Protein AF-A0AAN0Z636-F1 (afdb_monomer_lite)

Secondary structure (DSSP, 8-state):
-HHHHHHHHHHHHHHHHHHHHHHHHHHHHHHTSTTSS-HHHH-HHHHHHHHHHHHHHHHHHHHHHHHHHHHTT--

Structure (mmCIF, N/CA/C/O backbone):
data_AF-A0AAN0Z636-F1
#
_entry.id   AF-A0AAN0Z636-F1
#
loop_
_atom_site.group_PDB
_at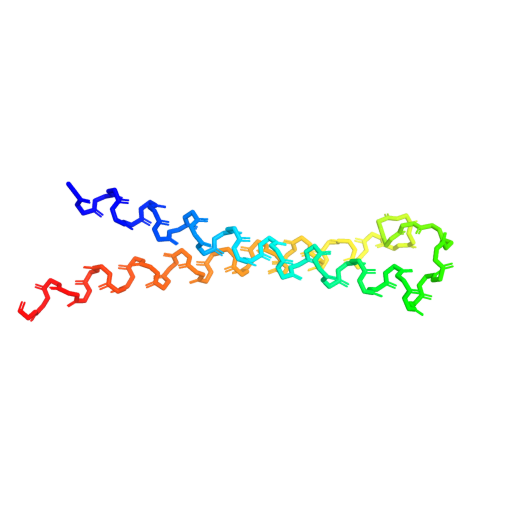om_site.id
_atom_site.type_symbol
_atom_site.label_atom_id
_atom_site.label_alt_id
_atom_site.label_comp_id
_atom_site.label_asym_id
_atom_site.label_entity_id
_atom_site.label_seq_id
_atom_site.pdbx_PDB_ins_code
_atom_site.Cartn_x
_atom_site.Cartn_y
_atom_site.Cartn_z
_atom_site.occupancy
_atom_site.B_iso_or_equiv
_atom_site.auth_seq_id
_atom_site.auth_comp_id
_atom_site.auth_asym_id
_atom_site.auth_atom_id
_atom_site.pdbx_PDB_model_num
ATOM 1 N N . MET A 1 1 ? -19.004 -6.059 17.016 1.00 62.09 1 MET A N 1
ATOM 2 C CA . MET A 1 1 ? -19.301 -5.529 15.661 1.00 62.09 1 MET A CA 1
ATOM 3 C C . MET A 1 1 ? -18.440 -4.326 15.260 1.00 62.09 1 MET A C 1
ATOM 5 O O . MET A 1 1 ? -18.009 -4.291 14.123 1.00 62.09 1 MET A O 1
ATOM 9 N N . LYS A 1 2 ? -18.111 -3.378 16.156 1.00 66.31 2 LYS A N 1
ATOM 10 C CA . LYS A 1 2 ? -17.289 -2.191 15.813 1.00 66.31 2 LYS A CA 1
ATOM 11 C C . LYS A 1 2 ? -15.883 -2.521 15.294 1.00 66.31 2 LYS A C 1
ATOM 13 O O . LYS A 1 2 ? -15.458 -1.943 14.304 1.00 66.31 2 LYS A O 1
ATOM 18 N N . LEU A 1 3 ? -15.202 -3.484 15.925 1.00 77.44 3 LEU A N 1
ATOM 19 C CA . LEU A 1 3 ? -13.899 -3.972 15.458 1.00 77.44 3 LEU A CA 1
ATOM 20 C C . LEU A 1 3 ? -14.000 -4.529 14.031 1.00 77.44 3 LEU A C 1
ATOM 22 O O . LEU A 1 3 ? -13.184 -4.196 13.187 1.00 77.44 3 LEU A O 1
ATOM 26 N N . VAL A 1 4 ? -15.058 -5.295 13.746 1.00 81.69 4 VAL A N 1
ATOM 27 C CA . VAL A 1 4 ? -15.330 -5.836 12.407 1.00 81.69 4 VAL A CA 1
ATOM 28 C C . VAL A 1 4 ? -15.514 -4.706 11.395 1.00 81.69 4 VAL A C 1
ATOM 30 O O . VAL A 1 4 ? -14.930 -4.767 10.325 1.00 81.69 4 VAL A O 1
ATOM 33 N N . THR A 1 5 ? -16.239 -3.636 11.731 1.00 79.19 5 THR A N 1
ATOM 34 C CA . THR A 1 5 ? -16.405 -2.476 10.835 1.00 79.19 5 THR A CA 1
ATOM 35 C C . THR A 1 5 ? -15.087 -1.751 10.556 1.00 79.19 5 THR A C 1
ATOM 37 O O . THR A 1 5 ? -14.843 -1.365 9.416 1.00 79.19 5 THR A O 1
ATOM 40 N N . VAL A 1 6 ? -14.222 -1.590 11.565 1.00 79.00 6 VAL A N 1
ATOM 41 C CA . VAL A 1 6 ? -12.882 -1.000 11.379 1.00 79.00 6 VAL A CA 1
ATOM 42 C C . VAL A 1 6 ? -12.023 -1.892 10.487 1.00 79.00 6 VAL A C 1
ATOM 44 O O . VAL A 1 6 ? -11.417 -1.398 9.542 1.00 79.00 6 VAL A O 1
ATOM 47 N N . VAL A 1 7 ? -12.013 -3.202 10.747 1.00 83.19 7 VAL A N 1
ATOM 48 C CA . VAL A 1 7 ? -11.248 -4.178 9.961 1.00 83.19 7 VAL A CA 1
ATOM 49 C C . VAL A 1 7 ? -11.736 -4.209 8.514 1.00 83.19 7 VAL A C 1
ATOM 51 O O . VAL A 1 7 ? -10.925 -4.107 7.604 1.00 83.19 7 VAL A O 1
ATOM 54 N N . VAL A 1 8 ? -13.049 -4.265 8.278 1.00 85.31 8 VAL A N 1
ATOM 55 C CA . VAL A 1 8 ? -13.621 -4.234 6.922 1.00 85.31 8 VAL A CA 1
ATOM 56 C C . VAL A 1 8 ? -13.289 -2.919 6.216 1.00 85.31 8 VAL A C 1
ATOM 58 O O . VAL A 1 8 ? -12.884 -2.946 5.058 1.00 85.31 8 VAL A O 1
ATOM 61 N N . GLY A 1 9 ? -13.390 -1.776 6.901 1.00 83.19 9 GLY A N 1
ATOM 62 C CA . GLY A 1 9 ? -13.014 -0.480 6.331 1.00 83.19 9 GLY A CA 1
ATOM 63 C C . GLY A 1 9 ? -11.534 -0.410 5.945 1.00 83.19 9 GLY A C 1
ATOM 64 O O . GLY A 1 9 ? -11.208 0.049 4.852 1.00 83.19 9 GLY A O 1
ATOM 65 N N . ALA A 1 10 ? -10.647 -0.928 6.796 1.00 81.75 10 ALA A N 1
ATOM 66 C CA . ALA A 1 10 ? -9.219 -1.019 6.506 1.00 81.75 10 ALA A CA 1
ATOM 67 C C . ALA A 1 10 ? -8.925 -1.976 5.337 1.00 81.75 10 ALA A C 1
ATOM 69 O O . ALA A 1 10 ? -8.107 -1.649 4.483 1.00 81.75 10 ALA A O 1
ATOM 70 N N . LEU A 1 11 ? -9.619 -3.116 5.253 1.00 87.31 11 LEU A N 1
ATOM 71 C CA . LEU A 1 11 ? -9.476 -4.071 4.149 1.00 87.31 11 LEU A CA 1
ATOM 72 C C . LEU A 1 11 ? -9.944 -3.477 2.816 1.00 87.31 11 LEU A C 1
ATOM 74 O O . LEU A 1 11 ? -9.234 -3.593 1.821 1.00 87.31 11 LEU A O 1
ATOM 78 N N . VAL A 1 12 ? -11.098 -2.804 2.789 1.00 88.50 12 VAL A N 1
ATOM 79 C CA . VAL A 1 12 ? -11.608 -2.137 1.578 1.00 88.50 12 VAL A CA 1
ATOM 80 C C . VAL A 1 12 ? -10.676 -1.002 1.158 1.00 88.50 12 VAL A C 1
ATOM 82 O O . VAL A 1 12 ? -10.311 -0.906 -0.012 1.00 88.50 12 VAL A O 1
ATOM 85 N N . GLY A 1 13 ? -10.238 -0.177 2.109 1.00 86.06 13 GLY A N 1
ATOM 86 C CA . GLY A 1 13 ? -9.269 0.886 1.856 1.00 86.06 13 GLY A CA 1
ATOM 87 C C . GLY A 1 13 ? -7.935 0.359 1.324 1.00 86.06 13 GLY A C 1
ATOM 88 O O . GLY A 1 13 ? -7.402 0.884 0.349 1.00 86.06 13 GLY A O 1
ATOM 89 N N . GLY A 1 14 ? -7.431 -0.730 1.906 1.00 86.88 14 GLY A N 1
ATOM 90 C CA . GLY A 1 14 ? -6.223 -1.407 1.442 1.00 86.88 14 GLY A CA 1
ATOM 91 C C . GLY A 1 14 ? -6.380 -2.022 0.051 1.00 86.88 14 GLY A C 1
ATOM 92 O O . GLY A 1 14 ? -5.479 -1.894 -0.779 1.00 86.88 14 GLY A O 1
ATOM 93 N N . ALA A 1 15 ? -7.532 -2.625 -0.247 1.00 88.75 15 ALA A N 1
ATOM 94 C CA . ALA A 1 15 ? -7.834 -3.148 -1.577 1.00 88.75 15 ALA A CA 1
ATOM 95 C C . ALA A 1 15 ? -7.865 -2.026 -2.626 1.00 88.75 15 ALA A C 1
ATOM 97 O O . ALA A 1 15 ? -7.262 -2.170 -3.687 1.00 88.75 15 ALA A O 1
ATOM 98 N N . LEU A 1 16 ? -8.485 -0.883 -2.315 1.00 87.81 16 LEU A N 1
ATOM 99 C CA . LEU A 1 16 ? -8.504 0.285 -3.201 1.00 87.81 16 LEU A CA 1
ATOM 100 C C . LEU A 1 16 ? -7.104 0.869 -3.416 1.00 87.81 16 LEU A C 1
ATOM 102 O O . LEU A 1 16 ? -6.717 1.100 -4.560 1.00 87.81 16 LEU A O 1
ATOM 106 N N . ALA A 1 17 ? -6.323 1.052 -2.347 1.00 87.44 17 ALA A N 1
ATOM 107 C CA . ALA A 1 17 ? -4.930 1.492 -2.445 1.00 87.44 17 ALA A CA 1
ATOM 108 C C . ALA A 1 17 ? -4.099 0.561 -3.330 1.00 87.44 17 ALA A C 1
ATOM 110 O O . ALA A 1 17 ? -3.332 1.013 -4.177 1.00 87.44 17 ALA A O 1
ATOM 111 N N . THR A 1 18 ? -4.296 -0.745 -3.168 1.00 88.19 18 THR A N 1
ATOM 112 C CA . THR A 1 18 ? -3.634 -1.763 -3.981 1.00 88.19 18 THR A CA 1
ATOM 113 C C . THR A 1 18 ? -4.050 -1.636 -5.443 1.00 88.19 18 THR A C 1
ATOM 115 O O . THR A 1 18 ? -3.187 -1.489 -6.300 1.00 88.19 18 THR A O 1
ATOM 118 N N . MET A 1 19 ? -5.345 -1.576 -5.747 1.00 90.69 19 MET A N 1
ATOM 119 C CA . MET A 1 19 ? -5.820 -1.394 -7.123 1.00 90.69 19 MET A CA 1
ATOM 120 C C . MET A 1 19 ? -5.263 -0.120 -7.776 1.00 90.69 19 MET A C 1
ATOM 122 O O . MET A 1 19 ? -4.846 -0.164 -8.931 1.00 90.69 19 MET A O 1
ATOM 126 N N . ILE A 1 20 ? -5.197 0.995 -7.040 1.00 87.56 20 ILE A N 1
ATOM 127 C CA . ILE A 1 20 ? -4.641 2.262 -7.538 1.00 87.56 20 ILE A CA 1
ATOM 128 C C . ILE A 1 20 ? -3.143 2.126 -7.827 1.00 87.56 20 ILE A C 1
ATOM 130 O O . ILE A 1 20 ? -2.703 2.459 -8.926 1.00 87.56 20 ILE A O 1
ATOM 134 N N . CYS A 1 21 ? -2.356 1.629 -6.870 1.00 87.75 21 CYS A N 1
ATOM 135 C CA . CYS A 1 21 ? -0.906 1.516 -7.029 1.00 87.75 21 CYS A CA 1
ATOM 136 C C . CYS A 1 21 ? -0.536 0.528 -8.140 1.00 87.75 21 CYS A C 1
ATOM 138 O O . CYS A 1 21 ? 0.272 0.851 -9.008 1.00 87.75 21 CYS A O 1
ATOM 140 N N . TRP A 1 22 ? -1.165 -0.645 -8.173 1.00 88.00 22 TRP A N 1
ATOM 141 C CA . TRP A 1 22 ? -0.919 -1.634 -9.221 1.00 88.00 22 TRP A CA 1
ATOM 142 C C . TRP A 1 22 ? -1.422 -1.166 -10.592 1.00 88.00 22 TRP A C 1
ATOM 144 O O . TRP A 1 22 ? -0.754 -1.396 -11.598 1.00 88.00 22 TRP A O 1
ATOM 154 N N . GLY A 1 23 ? -2.541 -0.439 -10.643 1.00 87.62 23 GLY A N 1
ATOM 155 C CA . GLY A 1 23 ? -3.010 0.216 -11.864 1.00 87.62 23 GLY A CA 1
ATOM 156 C C . GLY A 1 23 ? -2.022 1.266 -12.378 1.00 87.62 23 GLY A C 1
ATOM 157 O O . GLY A 1 23 ? -1.679 1.263 -13.559 1.00 87.62 23 GLY A O 1
ATOM 158 N N . ALA A 1 24 ? -1.497 2.121 -11.497 1.00 85.44 24 ALA A N 1
ATOM 159 C CA . ALA A 1 24 ? -0.475 3.107 -11.850 1.00 85.44 24 ALA A CA 1
ATOM 160 C C . ALA A 1 24 ? 0.814 2.439 -12.355 1.00 85.44 24 ALA A C 1
ATOM 162 O O . ALA A 1 24 ? 1.395 2.893 -13.341 1.00 85.44 24 ALA A O 1
ATOM 163 N N . LEU A 1 25 ? 1.221 1.328 -11.735 1.00 86.62 25 LEU A N 1
ATOM 164 C CA . LEU A 1 25 ? 2.362 0.528 -12.176 1.00 86.62 25 LEU A CA 1
ATOM 165 C C . LEU A 1 25 ? 2.141 -0.055 -13.579 1.00 86.62 25 LEU A C 1
ATOM 167 O O . LEU A 1 25 ? 3.039 0.000 -14.419 1.00 86.62 25 LEU A O 1
ATOM 171 N N . TYR A 1 26 ? 0.942 -0.571 -13.856 1.00 84.94 26 TYR A N 1
ATOM 172 C CA . TYR A 1 26 ? 0.580 -1.082 -15.177 1.00 84.94 26 TYR A CA 1
ATOM 173 C C . TYR A 1 26 ? 0.629 0.017 -16.246 1.00 84.94 26 TYR A C 1
ATOM 175 O O . TYR A 1 26 ? 1.244 -0.167 -17.296 1.00 84.94 26 TYR A O 1
ATOM 183 N N . VAL A 1 27 ? 0.040 1.184 -15.965 1.00 86.31 27 VAL A N 1
ATOM 184 C CA . VAL A 1 27 ? 0.091 2.357 -16.856 1.00 8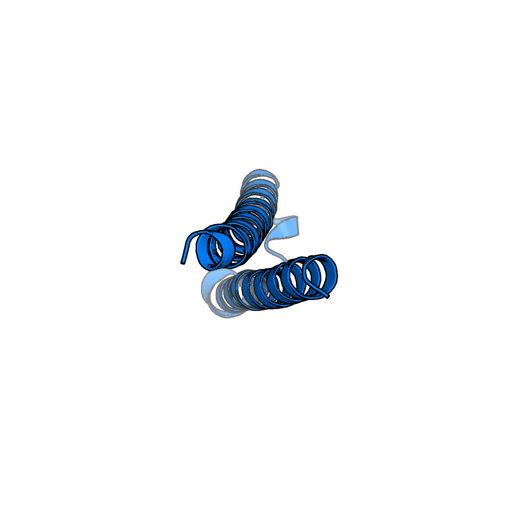6.31 27 VAL A CA 1
ATOM 185 C C . VAL A 1 27 ? 1.543 2.779 -17.093 1.00 86.31 27 VAL A C 1
ATOM 187 O O . VAL A 1 27 ? 1.946 2.991 -18.236 1.00 86.31 27 VAL A O 1
ATOM 190 N N . TYR A 1 28 ? 2.365 2.830 -16.048 1.00 83.50 28 TYR A N 1
ATOM 191 C CA . TYR A 1 28 ? 3.788 3.129 -16.186 1.00 83.50 28 TYR A CA 1
ATOM 192 C C . TYR A 1 28 ? 4.504 2.113 -17.092 1.00 83.50 28 TYR A C 1
ATOM 194 O O . TYR A 1 28 ? 5.216 2.498 -18.021 1.00 83.50 28 TYR A O 1
ATOM 202 N N . GLY A 1 29 ? 4.267 0.816 -16.889 1.00 83.56 29 GLY A N 1
ATOM 203 C CA . GLY A 1 29 ? 4.823 -0.244 -17.731 1.00 83.56 29 GLY A CA 1
ATOM 204 C C . GLY A 1 29 ? 4.404 -0.133 -19.201 1.00 83.56 29 GLY A C 1
ATOM 205 O O . GLY A 1 29 ? 5.236 -0.276 -20.101 1.00 83.56 29 GLY A O 1
ATOM 206 N N . ALA A 1 30 ? 3.131 0.176 -19.450 1.00 83.69 30 ALA A N 1
ATOM 207 C CA . ALA A 1 30 ? 2.576 0.299 -20.793 1.00 83.69 30 ALA A CA 1
ATOM 208 C C . ALA A 1 30 ? 3.106 1.533 -21.542 1.00 83.69 30 ALA A C 1
ATOM 210 O O . ALA A 1 30 ? 3.513 1.426 -22.700 1.00 83.69 30 ALA A O 1
ATOM 211 N N . PHE A 1 31 ? 3.126 2.699 -20.891 1.00 82.50 31 PHE A N 1
ATOM 212 C CA . PHE A 1 31 ? 3.417 3.971 -21.561 1.00 82.50 31 PHE A CA 1
ATOM 213 C C . PHE A 1 31 ? 4.882 4.408 -21.453 1.00 82.50 31 PHE A C 1
ATOM 215 O O . PHE A 1 31 ? 5.415 4.967 -22.414 1.00 82.50 31 PHE A O 1
ATOM 222 N N . VAL A 1 32 ? 5.540 4.152 -20.318 1.00 81.81 32 VAL A N 1
ATOM 223 C CA . VAL A 1 32 ? 6.916 4.610 -20.057 1.00 81.81 32 VAL A CA 1
ATOM 224 C C . VAL A 1 32 ? 7.925 3.535 -20.436 1.00 81.81 32 VAL A C 1
ATOM 226 O O . VAL A 1 32 ? 8.817 3.792 -21.242 1.00 81.81 32 VAL A O 1
ATOM 229 N N . LEU A 1 33 ? 7.757 2.314 -19.920 1.00 80.56 33 LEU A N 1
ATOM 230 C CA . LEU A 1 33 ? 8.677 1.208 -20.218 1.00 80.56 33 LEU A CA 1
ATOM 231 C C . LEU A 1 33 ? 8.397 0.561 -21.581 1.00 80.56 33 LEU A C 1
ATOM 233 O O . LEU A 1 33 ? 9.258 -0.133 -22.121 1.00 80.56 33 LEU A O 1
ATOM 237 N N . ARG A 1 34 ? 7.205 0.783 -22.158 1.00 81.44 34 ARG A N 1
ATOM 238 C CA . ARG A 1 34 ? 6.756 0.190 -23.434 1.00 81.44 34 ARG A CA 1
ATOM 239 C C . ARG A 1 34 ? 6.972 -1.331 -23.484 1.00 81.44 34 ARG A C 1
ATOM 241 O O . ARG A 1 34 ? 7.362 -1.876 -24.516 1.00 81.44 34 ARG A O 1
ATOM 248 N N . GLY A 1 35 ? 6.775 -2.007 -22.351 1.00 69.94 35 GLY A N 1
ATOM 249 C CA . GLY A 1 35 ? 6.976 -3.454 -22.208 1.00 69.94 35 GLY A CA 1
ATOM 250 C C . GLY A 1 35 ? 8.435 -3.925 -22.122 1.00 69.94 35 GLY A C 1
ATOM 251 O O . GLY A 1 35 ? 8.670 -5.132 -22.100 1.00 69.94 35 GLY A O 1
ATOM 252 N N . LYS A 1 36 ? 9.424 -3.023 -22.063 1.00 71.25 36 LYS A N 1
ATOM 253 C CA . LYS A 1 36 ? 10.836 -3.382 -21.864 1.00 71.25 36 LYS A CA 1
ATOM 254 C C . LYS A 1 36 ? 11.212 -3.298 -20.382 1.00 71.25 36 LYS A C 1
ATOM 256 O O . LYS A 1 36 ? 11.572 -2.233 -19.894 1.00 71.25 36 LYS A O 1
ATOM 261 N N . GLY A 1 37 ? 11.167 -4.442 -19.699 1.00 72.25 37 GLY A N 1
ATOM 262 C CA . GLY A 1 37 ? 11.579 -4.583 -18.296 1.00 72.25 37 GLY A CA 1
ATOM 263 C C . GLY A 1 37 ? 10.504 -4.186 -17.280 1.00 72.25 37 GLY A C 1
ATOM 264 O O . GLY A 1 37 ? 9.403 -3.773 -17.648 1.00 72.25 37 GLY A O 1
ATOM 265 N N . SER A 1 38 ? 10.821 -4.344 -15.993 1.00 72.31 38 SER A N 1
ATOM 266 C CA . SER A 1 38 ? 9.964 -3.941 -14.874 1.00 72.31 38 SER A CA 1
ATOM 267 C C . SER A 1 38 ? 10.474 -2.662 -14.217 1.00 72.31 38 SER A C 1
ATOM 269 O O . SER A 1 38 ? 11.681 -2.448 -14.129 1.00 72.31 38 SER A O 1
ATOM 271 N N . LEU A 1 39 ? 9.567 -1.852 -13.657 1.00 72.88 39 LEU A N 1
ATOM 272 C CA . LEU A 1 39 ? 9.927 -0.700 -12.815 1.00 72.88 39 LEU A CA 1
ATOM 273 C C . LEU A 1 39 ? 10.881 -1.121 -11.684 1.00 72.88 39 LEU A C 1
ATOM 275 O O . LEU A 1 39 ? 11.819 -0.391 -11.362 1.00 72.88 39 LEU A O 1
ATOM 279 N N . PHE A 1 40 ? 10.676 -2.329 -11.157 1.00 77.44 40 PHE A N 1
ATOM 280 C CA . PHE A 1 40 ? 11.489 -2.924 -10.101 1.00 77.44 40 PHE A CA 1
ATOM 281 C C . PHE A 1 40 ? 12.905 -3.320 -10.546 1.00 77.44 40 PHE A C 1
ATOM 283 O O . PHE A 1 40 ? 13.784 -3.413 -9.696 1.00 77.44 40 PHE A O 1
ATOM 290 N N . ASP A 1 41 ? 13.146 -3.487 -11.850 1.00 74.19 41 ASP A N 1
ATOM 291 C CA . ASP A 1 41 ? 14.466 -3.837 -12.394 1.00 74.19 41 ASP A CA 1
ATOM 292 C C . ASP A 1 41 ? 15.283 -2.593 -12.779 1.00 74.19 41 ASP A C 1
ATOM 294 O O . ASP A 1 41 ? 16.507 -2.645 -12.869 1.00 74.19 41 ASP A O 1
ATOM 298 N N . THR A 1 42 ? 14.613 -1.462 -13.025 1.00 71.00 42 THR A N 1
ATOM 29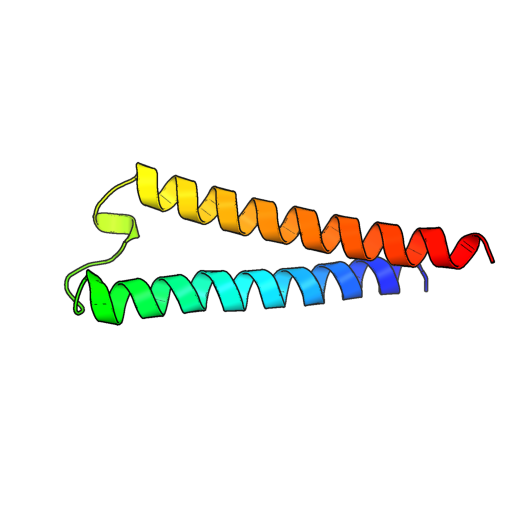9 C CA . THR A 1 42 ? 15.252 -0.229 -13.514 1.00 71.00 42 THR A CA 1
ATOM 300 C C . THR A 1 42 ? 15.972 0.569 -12.433 1.00 71.00 42 THR A C 1
ATOM 302 O O . THR A 1 42 ? 17.085 1.036 -12.665 1.00 71.00 42 THR A O 1
ATOM 305 N N . ASN A 1 43 ? 15.324 0.810 -11.286 1.00 78.25 43 ASN A N 1
ATOM 306 C CA . ASN A 1 43 ? 15.877 1.675 -10.243 1.00 78.25 43 ASN A CA 1
ATOM 307 C C . ASN A 1 43 ? 15.312 1.316 -8.849 1.00 78.25 43 ASN A C 1
ATOM 309 O O . ASN A 1 43 ? 14.103 1.465 -8.632 1.00 78.25 43 ASN A O 1
ATOM 313 N N . PRO A 1 44 ? 16.162 0.911 -7.881 1.00 82.75 44 PRO A N 1
ATOM 314 C CA . PRO A 1 44 ? 15.722 0.577 -6.525 1.00 82.75 44 PRO A CA 1
ATOM 315 C C . PRO A 1 44 ? 15.087 1.762 -5.778 1.00 82.75 44 PRO A C 1
ATOM 317 O O . PRO A 1 44 ? 14.229 1.556 -4.922 1.00 82.75 44 PRO A O 1
ATOM 320 N N . GLU A 1 45 ? 15.448 3.003 -6.107 1.00 86.00 45 GLU A N 1
ATOM 321 C CA . GLU A 1 45 ? 14.857 4.202 -5.500 1.00 86.00 45 GLU A CA 1
ATOM 322 C C . GLU A 1 45 ? 13.375 4.351 -5.870 1.00 86.00 45 GLU A C 1
ATOM 324 O O . GLU A 1 45 ? 12.529 4.577 -5.005 1.00 86.00 45 GLU A O 1
ATOM 329 N N . ILE A 1 46 ? 13.038 4.141 -7.146 1.00 80.62 46 ILE A N 1
ATOM 330 C CA . ILE A 1 46 ? 11.657 4.232 -7.639 1.00 80.62 46 ILE A CA 1
ATOM 331 C C . ILE A 1 46 ? 10.814 3.079 -7.078 1.00 80.62 46 ILE A C 1
ATOM 333 O O . ILE A 1 46 ? 9.660 3.285 -6.695 1.00 80.62 46 ILE A O 1
ATOM 337 N N . ALA A 1 47 ? 11.394 1.882 -6.966 1.00 84.12 47 ALA A N 1
ATOM 338 C CA . ALA A 1 47 ? 10.754 0.746 -6.307 1.00 84.12 47 ALA A CA 1
ATOM 339 C C . ALA A 1 47 ? 10.434 1.047 -4.831 1.00 84.12 47 ALA A C 1
ATOM 341 O O . ALA A 1 47 ? 9.306 0.837 -4.383 1.00 84.12 47 ALA A O 1
ATOM 342 N N . ASN A 1 48 ? 11.392 1.602 -4.085 1.00 87.69 48 ASN A N 1
ATOM 343 C CA . ASN A 1 48 ? 11.181 1.992 -2.691 1.00 87.69 48 ASN A CA 1
ATOM 344 C C . ASN A 1 48 ? 10.117 3.084 -2.556 1.00 87.69 48 ASN A C 1
ATOM 346 O O . ASN A 1 48 ? 9.270 3.003 -1.666 1.00 87.69 48 ASN A O 1
ATOM 350 N N . LEU A 1 49 ? 10.109 4.069 -3.458 1.00 87.38 49 LEU A N 1
ATOM 351 C CA . LEU A 1 49 ? 9.088 5.112 -3.479 1.00 87.38 49 LEU A CA 1
ATOM 352 C C . LEU A 1 49 ? 7.690 4.535 -3.744 1.00 87.38 49 LEU A C 1
ATOM 354 O O . LEU A 1 49 ? 6.729 4.951 -3.098 1.00 87.38 49 LEU A O 1
ATOM 358 N N . PHE A 1 50 ? 7.574 3.545 -4.635 1.00 87.69 50 PHE A N 1
ATOM 359 C CA . PHE A 1 50 ? 6.321 2.827 -4.878 1.00 87.69 50 PHE A CA 1
ATOM 360 C C . PHE A 1 50 ? 5.813 2.135 -3.609 1.00 87.69 50 PHE A C 1
ATOM 362 O O . PHE A 1 50 ? 4.660 2.335 -3.223 1.00 87.69 50 PHE A O 1
ATOM 369 N N . PHE A 1 51 ? 6.667 1.366 -2.927 1.00 87.31 51 PHE A N 1
ATOM 370 C CA . PHE A 1 51 ? 6.279 0.682 -1.691 1.00 87.31 51 PHE A CA 1
ATOM 371 C C . PHE A 1 51 ? 5.949 1.662 -0.562 1.00 87.31 51 PHE A C 1
ATOM 373 O O . PHE A 1 51 ? 4.980 1.443 0.166 1.00 87.31 51 PHE A O 1
ATOM 380 N N . ALA A 1 52 ? 6.696 2.762 -0.442 1.00 91.12 52 ALA A N 1
ATOM 381 C CA . ALA A 1 52 ? 6.427 3.812 0.534 1.00 91.12 52 ALA A CA 1
ATOM 382 C C . ALA A 1 52 ? 5.082 4.504 0.267 1.00 91.12 52 ALA A C 1
ATOM 384 O O . ALA A 1 52 ? 4.283 4.672 1.189 1.00 91.12 52 ALA A O 1
ATOM 385 N N . ALA A 1 53 ? 4.794 4.852 -0.990 1.00 89.00 53 ALA A N 1
ATOM 386 C CA . ALA A 1 53 ? 3.527 5.460 -1.380 1.00 89.00 53 ALA A CA 1
ATOM 387 C C . ALA A 1 53 ? 2.347 4.500 -1.164 1.00 89.00 53 ALA A C 1
ATOM 389 O O . ALA A 1 53 ? 1.334 4.898 -0.590 1.00 89.00 53 ALA A O 1
ATOM 390 N N . TRP A 1 54 ? 2.488 3.231 -1.560 1.00 88.62 54 TRP A N 1
ATOM 391 C CA . TRP A 1 54 ? 1.466 2.200 -1.361 1.00 88.62 54 TRP A CA 1
ATOM 392 C C . TRP A 1 54 ? 1.187 1.948 0.126 1.00 88.62 54 TRP A C 1
ATOM 394 O O . TRP A 1 54 ? 0.033 2.009 0.557 1.00 88.62 54 TRP A O 1
ATOM 404 N N . GLY A 1 55 ? 2.235 1.750 0.930 1.00 88.38 55 GLY A N 1
ATOM 405 C CA . GLY A 1 55 ? 2.114 1.578 2.379 1.00 88.38 55 GLY A CA 1
ATOM 406 C C . GLY A 1 55 ? 1.522 2.810 3.069 1.00 88.38 55 GLY A C 1
ATOM 407 O O . GLY A 1 55 ? 0.645 2.682 3.925 1.00 88.38 55 GLY A O 1
ATOM 408 N N . GLY A 1 56 ? 1.931 4.010 2.648 1.00 90.81 56 GLY A N 1
ATOM 409 C CA . GLY A 1 56 ? 1.370 5.273 3.125 1.00 90.81 56 GLY A CA 1
ATOM 410 C C . GLY A 1 56 ? -0.123 5.404 2.820 1.00 90.81 56 GLY A C 1
ATOM 411 O O . GLY A 1 56 ? -0.899 5.768 3.703 1.00 90.81 56 GLY A O 1
ATOM 412 N N . LEU A 1 57 ? -0.556 5.037 1.609 1.00 88.19 57 LEU A N 1
ATOM 413 C CA . LEU A 1 57 ? -1.971 5.052 1.228 1.00 88.19 57 LEU A CA 1
ATOM 414 C C . LEU A 1 57 ? -2.804 4.084 2.079 1.00 88.19 57 LEU A C 1
ATOM 416 O O . LEU A 1 57 ? -3.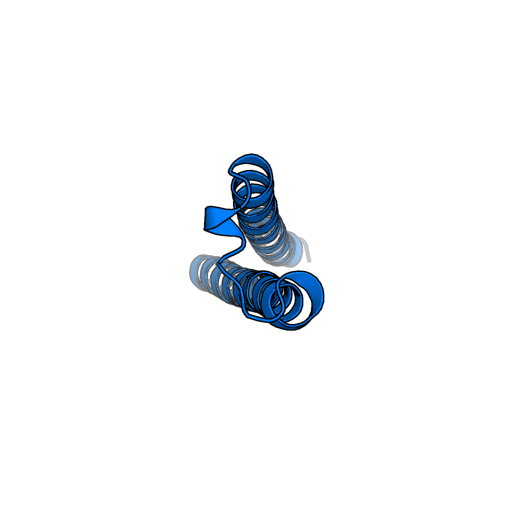892 4.442 2.536 1.00 88.19 57 LEU A O 1
ATOM 420 N N . ILE A 1 58 ? -2.285 2.876 2.327 1.00 88.44 58 ILE A N 1
AT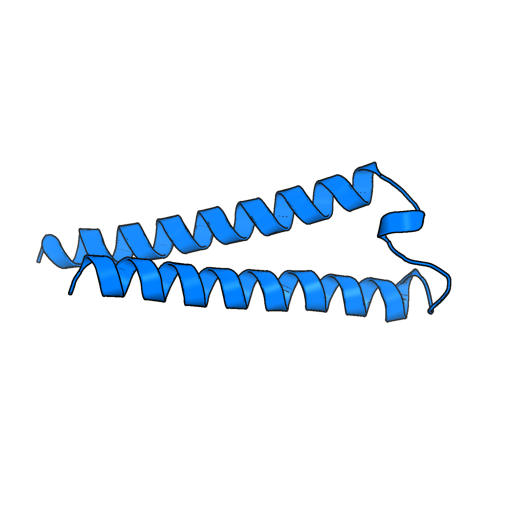OM 421 C CA . ILE A 1 58 ? -2.929 1.894 3.211 1.00 88.44 58 ILE A CA 1
ATOM 422 C C . ILE A 1 58 ? -3.108 2.483 4.612 1.00 88.44 58 ILE A C 1
ATOM 424 O O . ILE A 1 58 ? -4.201 2.399 5.177 1.00 88.44 58 ILE A O 1
ATOM 428 N N . LEU A 1 59 ? -2.063 3.112 5.157 1.00 88.81 59 LEU A N 1
ATOM 429 C CA . LEU A 1 59 ? -2.109 3.734 6.478 1.00 88.81 59 LEU A CA 1
ATOM 430 C C . LEU A 1 59 ? -3.171 4.843 6.538 1.00 88.81 59 LEU A C 1
ATOM 432 O O . LEU A 1 59 ? -3.968 4.877 7.477 1.00 88.81 59 LEU A O 1
ATOM 436 N N . ILE A 1 60 ? -3.221 5.713 5.524 1.00 89.06 60 ILE A N 1
ATOM 437 C CA . ILE A 1 60 ? -4.203 6.803 5.433 1.00 89.06 60 ILE A CA 1
ATOM 438 C C . ILE A 1 60 ? -5.627 6.246 5.425 1.00 89.06 60 ILE A C 1
ATOM 440 O O . ILE A 1 60 ? -6.467 6.705 6.203 1.00 89.06 60 ILE A O 1
ATOM 444 N N . PHE A 1 61 ? -5.915 5.237 4.600 1.00 85.69 61 PHE A N 1
ATOM 445 C CA . PHE A 1 61 ? -7.253 4.649 4.560 1.00 85.69 61 PHE A CA 1
ATOM 446 C C . PHE A 1 61 ? -7.619 3.917 5.853 1.00 85.69 61 PHE A C 1
ATOM 448 O O . PHE A 1 61 ? -8.759 4.029 6.314 1.00 85.69 61 PHE A O 1
ATOM 455 N N . ALA A 1 62 ? -6.668 3.220 6.476 1.00 84.12 62 ALA A N 1
ATOM 456 C CA . ALA A 1 62 ? -6.882 2.578 7.768 1.00 84.12 62 ALA A CA 1
ATOM 457 C C . ALA A 1 62 ? -7.203 3.612 8.862 1.00 84.12 62 ALA A C 1
ATOM 459 O O . ALA A 1 62 ? -8.165 3.438 9.617 1.00 84.12 62 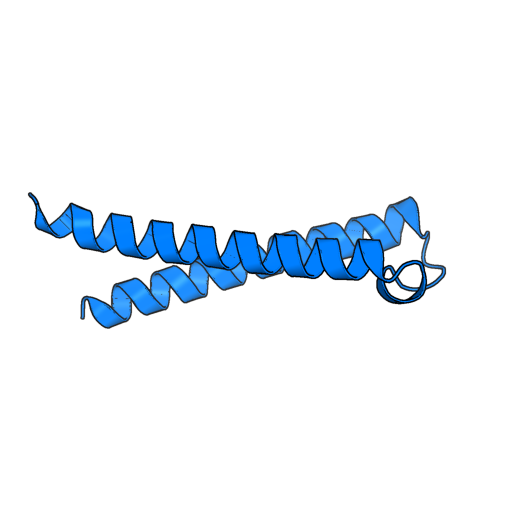ALA A O 1
ATOM 460 N N . MET A 1 63 ? -6.458 4.722 8.912 1.00 87.00 63 MET A N 1
ATOM 461 C CA . MET A 1 63 ? -6.730 5.822 9.840 1.00 87.00 63 MET A CA 1
ATOM 462 C C . MET A 1 63 ? -8.081 6.483 9.560 1.00 87.00 63 MET A C 1
ATOM 464 O O . MET A 1 63 ? -8.846 6.713 10.495 1.00 87.00 63 MET A O 1
ATOM 468 N N . ALA A 1 64 ? -8.423 6.736 8.294 1.00 86.12 64 ALA A N 1
ATOM 469 C CA . ALA A 1 64 ? -9.714 7.307 7.919 1.00 86.12 64 ALA A CA 1
ATOM 470 C C . ALA A 1 64 ? -10.882 6.413 8.370 1.00 86.12 64 ALA A C 1
ATOM 472 O O . ALA A 1 64 ? -11.829 6.901 8.991 1.00 86.12 64 ALA A O 1
ATOM 473 N N . ALA A 1 65 ? -10.791 5.098 8.144 1.00 82.56 65 ALA A N 1
ATOM 474 C CA . ALA A 1 65 ? -11.788 4.135 8.613 1.00 82.56 65 ALA A CA 1
ATOM 475 C C . ALA A 1 65 ? -11.919 4.148 10.146 1.00 82.56 65 ALA A C 1
ATOM 477 O O . ALA A 1 65 ? -13.033 4.194 10.679 1.00 82.56 65 ALA A O 1
ATOM 478 N N . ALA A 1 66 ? -10.795 4.175 10.866 1.00 82.62 66 ALA A N 1
ATOM 479 C CA . ALA A 1 66 ? -10.787 4.258 12.324 1.00 82.62 66 ALA A CA 1
ATOM 480 C C . ALA A 1 66 ? -11.425 5.564 12.838 1.00 82.62 66 ALA A C 1
ATOM 482 O O . ALA A 1 66 ? -12.245 5.527 13.763 1.00 82.62 66 ALA A O 1
ATOM 483 N N . VAL A 1 67 ? -11.116 6.709 12.217 1.00 85.38 67 VAL A N 1
ATOM 484 C CA . VAL A 1 67 ? -11.694 8.023 12.555 1.00 85.38 67 VAL A CA 1
ATOM 485 C C . VAL A 1 67 ? -13.203 8.045 12.316 1.00 85.38 67 VAL A C 1
ATOM 487 O O . VAL A 1 67 ? -13.953 8.497 13.180 1.00 85.38 67 VAL A O 1
ATOM 490 N N . VAL A 1 68 ? -13.680 7.524 11.184 1.00 82.62 68 VAL A N 1
ATOM 491 C CA . VAL A 1 68 ? -15.121 7.467 10.882 1.00 82.62 68 VAL A CA 1
ATOM 492 C C . VAL A 1 68 ? -15.869 6.636 11.927 1.00 82.62 68 VAL A C 1
ATOM 494 O O . VAL A 1 68 ? -16.914 7.061 12.430 1.00 82.62 68 VAL A O 1
ATOM 497 N N . VAL A 1 69 ? -15.331 5.472 12.304 1.00 80.12 69 VAL A N 1
ATOM 498 C CA . VAL A 1 69 ? -15.974 4.595 13.295 1.00 80.12 69 VAL A CA 1
ATOM 499 C C . VAL A 1 69 ? -15.960 5.213 14.696 1.00 80.12 69 VAL A C 1
ATOM 501 O O . VAL A 1 69 ? -16.946 5.097 15.427 1.00 80.12 69 VAL A O 1
ATOM 504 N N . THR A 1 70 ? -14.874 5.883 15.080 1.00 79.06 70 THR A N 1
ATOM 505 C CA . THR A 1 70 ? -14.769 6.549 16.389 1.00 79.06 70 THR A CA 1
ATOM 506 C C . THR A 1 70 ? -15.635 7.805 16.479 1.00 79.06 70 THR A C 1
ATOM 508 O O . THR A 1 70 ? -16.295 7.993 17.499 1.00 79.06 70 THR A O 1
ATOM 511 N N . ARG A 1 71 ? -15.729 8.621 15.420 1.00 75.12 71 ARG A N 1
ATOM 512 C CA . ARG A 1 71 ? -16.583 9.826 15.392 1.00 75.12 71 ARG A CA 1
ATOM 513 C C . ARG A 1 71 ? -18.078 9.520 15.404 1.00 75.12 71 ARG A C 1
ATOM 515 O O . ARG A 1 71 ? -18.823 10.244 16.055 1.00 75.12 71 ARG A O 1
ATOM 522 N N . ARG A 1 72 ? -18.520 8.406 14.805 1.00 62.81 72 ARG A N 1
ATOM 523 C CA . ARG A 1 72 ? -19.910 7.917 14.948 1.00 62.81 72 ARG A CA 1
ATOM 524 C C . ARG A 1 72 ? -20.320 7.616 16.399 1.00 62.81 72 ARG A C 1
ATOM 526 O O . ARG A 1 72 ? -21.491 7.381 16.647 1.00 62.81 72 ARG A O 1
ATOM 533 N N . LYS A 1 73 ? -19.378 7.586 17.347 1.00 53.53 73 LYS A N 1
ATOM 534 C CA . LYS A 1 73 ? -19.633 7.353 18.777 1.00 53.53 73 LYS A CA 1
ATOM 535 C C . LYS A 1 73 ? -19.982 8.636 19.553 1.00 53.53 73 LYS A C 1
ATOM 537 O O . LYS A 1 73 ? -20.382 8.525 20.703 1.00 53.53 73 LYS A O 1
ATOM 542 N N . SER A 1 74 ? -19.766 9.819 18.970 1.00 52.88 74 SER A N 1
ATOM 543 C CA . SER A 1 74 ? -19.936 11.121 19.640 1.00 52.88 74 SER A CA 1
ATOM 544 C C . SER A 1 74 ? -21.309 11.769 19.414 1.00 52.88 74 SER A C 1
ATOM 546 O O . SER A 1 74 ? -21.535 12.862 19.928 1.00 52.88 74 SER A O 1
ATOM 548 N N . HIS A 1 75 ? -22.186 11.133 18.638 1.00 43.47 75 HIS A N 1
ATOM 549 C CA . HIS A 1 75 ? -23.555 11.574 18.383 1.00 43.47 75 HIS A CA 1
ATOM 550 C C . HIS A 1 75 ? -24.537 10.537 18.913 1.00 43.47 75 HIS A C 1
ATOM 552 O O . HIS A 1 75 ? -24.285 9.333 18.667 1.00 43.47 75 HIS A O 1
#

pLDDT: mean 81.48, std 9.11, range [43.47, 91.12]

Radius of gyration: 16.33 Å; chains: 1; bounding box: 39×17×43 Å

Foldseek 3Di:
DLVVQLVVQLVVQLVVLVCVLVVVQVVCCVPPVVVPDHPVVPDVVSVVVSVVSSVVSSVVSSVVSVCVSVVVVVD

Sequence (75 aa):
MKLVTVVVGALVGGALATMICWGALYVYGAFVLRGKGSLFDTNPEIANLFFAAWGGLILIFAMAAAVVVTRRKSH